Protein AF-A0ABD0PIH8-F1 (afdb_monomer_lite)

Foldseek 3Di:
DDDPPPCPVLQLVVVVVVVLCVQLVVVPDPDPVSSVVSSVVVVVVPDVVSVVVNVVVVVVVVVVVD

Structure (mmCIF, N/CA/C/O backbone):
data_AF-A0ABD0PIH8-F1
#
_entry.id   AF-A0ABD0PIH8-F1
#
loop_
_atom_site.group_PDB
_atom_site.id
_atom_site.type_symbol
_atom_site.label_atom_id
_atom_site.label_alt_id
_atom_site.label_comp_id
_atom_site.label_asym_id
_atom_site.label_entity_id
_atom_site.label_seq_id
_atom_site.pdbx_PDB_ins_code
_atom_site.Cartn_x
_atom_site.Cartn_y
_atom_site.Cartn_z
_atom_site.occupancy
_atom_site.B_iso_or_equiv
_atom_site.auth_seq_id
_atom_site.auth_comp_id
_atom_site.auth_asym_id
_atom_site.auth_atom_id
_atom_site.pdbx_PDB_model_num
ATOM 1 N N . MET A 1 1 ? 23.163 -6.732 -1.838 1.00 45.81 1 MET A N 1
ATOM 2 C CA . MET A 1 1 ? 23.459 -5.657 -2.808 1.00 45.81 1 MET A CA 1
ATOM 3 C C . MET A 1 1 ? 22.748 -4.410 -2.334 1.00 45.81 1 MET A C 1
ATOM 5 O O . MET A 1 1 ? 21.525 -4.399 -2.294 1.00 45.81 1 MET A O 1
ATOM 9 N N . SER A 1 2 ? 23.519 -3.439 -1.852 1.00 47.12 2 SER A N 1
ATOM 10 C CA . SER A 1 2 ? 23.000 -2.203 -1.271 1.00 47.12 2 SER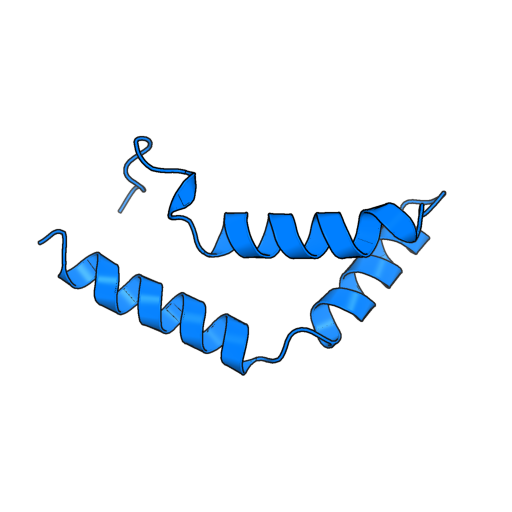 A CA 1
ATOM 11 C C . SER A 1 2 ? 22.470 -1.290 -2.373 1.00 47.12 2 SER A C 1
ATOM 13 O O . SER A 1 2 ? 23.102 -1.148 -3.418 1.00 47.12 2 SER A O 1
ATOM 15 N N . TRP A 1 3 ? 21.296 -0.711 -2.134 1.00 56.56 3 TRP A N 1
ATOM 16 C CA . TRP A 1 3 ? 20.661 0.288 -2.990 1.00 56.56 3 TRP A CA 1
ATOM 17 C C . TRP A 1 3 ? 21.636 1.431 -3.318 1.00 56.56 3 TRP A C 1
ATOM 19 O O . TRP A 1 3 ? 22.349 1.877 -2.415 1.00 56.56 3 TRP A O 1
ATOM 29 N N . PRO A 1 4 ? 21.675 1.955 -4.554 1.00 50.56 4 PRO A N 1
ATOM 30 C CA . PRO A 1 4 ? 22.376 3.201 -4.801 1.00 50.56 4 PRO A CA 1
ATOM 31 C C . PRO A 1 4 ? 21.578 4.330 -4.140 1.00 50.56 4 PRO A C 1
ATOM 33 O O . PRO A 1 4 ? 20.500 4.696 -4.601 1.00 50.56 4 PRO A O 1
ATOM 36 N N . SER A 1 5 ? 22.116 4.917 -3.069 1.00 52.31 5 SER A N 1
ATOM 37 C CA . SER A 1 5 ? 21.532 6.032 -2.295 1.00 52.31 5 SER A CA 1
ATOM 38 C C . SER A 1 5 ? 21.225 7.30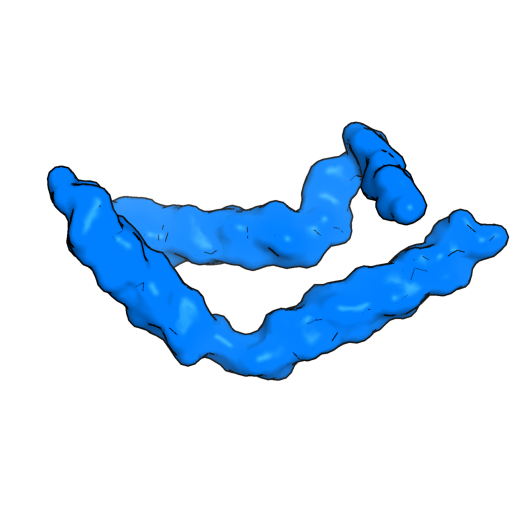5 -3.110 1.00 52.31 5 SER A C 1
ATOM 40 O O . SER A 1 5 ? 20.855 8.329 -2.549 1.00 52.31 5 SER A O 1
ATOM 42 N N . GLN A 1 6 ? 21.413 7.264 -4.428 1.00 54.44 6 GLN A N 1
ATOM 43 C CA . GLN A 1 6 ? 21.302 8.369 -5.375 1.00 54.44 6 GLN A CA 1
ATOM 44 C C . GLN A 1 6 ? 19.914 8.479 -6.029 1.00 54.44 6 GLN A C 1
ATOM 46 O O . GLN A 1 6 ? 19.682 9.417 -6.785 1.00 54.44 6 GLN A O 1
ATOM 51 N N . SER A 1 7 ? 18.981 7.547 -5.788 1.00 52.88 7 SER A N 1
ATO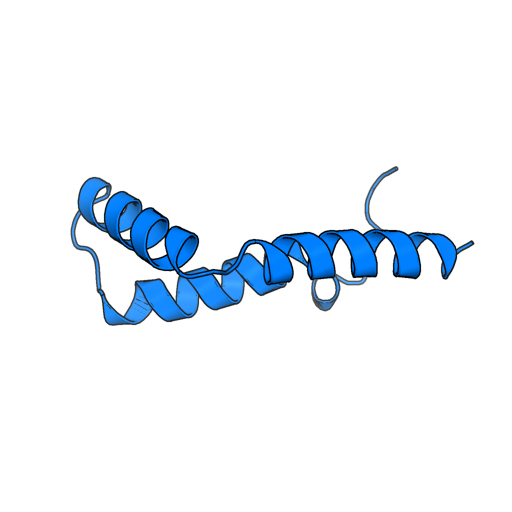M 52 C CA . SER A 1 7 ? 17.618 7.639 -6.346 1.00 52.88 7 SER A CA 1
ATOM 53 C C . SER A 1 7 ? 16.544 7.084 -5.400 1.00 52.88 7 SER A C 1
ATOM 55 O O . SER A 1 7 ? 16.004 6.007 -5.657 1.00 52.88 7 SER A O 1
ATOM 57 N N . PRO A 1 8 ? 16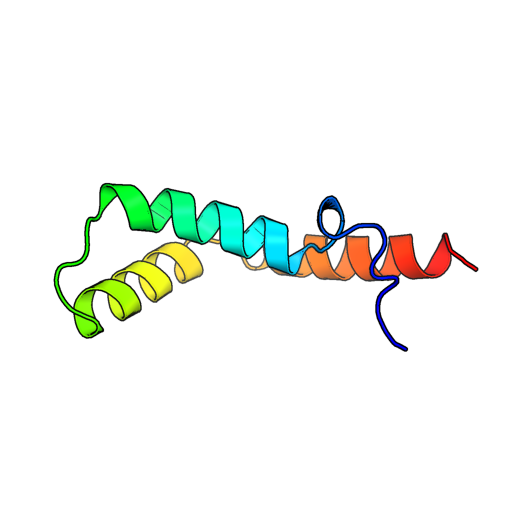.223 7.787 -4.299 1.00 53.81 8 PRO A N 1
ATOM 58 C CA . PRO A 1 8 ? 15.089 7.434 -3.435 1.00 53.81 8 PRO A CA 1
ATOM 59 C C . PRO A 1 8 ? 13.746 7.437 -4.195 1.00 53.81 8 PRO A C 1
ATOM 61 O O . PRO A 1 8 ? 12.922 6.551 -3.988 1.00 53.81 8 PRO A O 1
ATOM 64 N N . ASP A 1 9 ? 13.583 8.315 -5.195 1.00 54.00 9 ASP A N 1
ATOM 65 C CA . ASP A 1 9 ? 12.405 8.373 -6.082 1.00 54.00 9 ASP A CA 1
ATOM 66 C C . ASP A 1 9 ? 12.132 7.095 -6.895 1.00 54.00 9 ASP A C 1
ATOM 68 O O . ASP A 1 9 ? 11.049 6.929 -7.453 1.00 54.00 9 ASP A O 1
ATOM 72 N N . LEU A 1 10 ? 13.101 6.181 -6.993 1.00 55.75 10 LEU A N 1
ATOM 73 C CA . LEU A 1 10 ? 12.949 4.933 -7.742 1.00 55.75 10 LEU A CA 1
ATOM 74 C C . LEU A 1 10 ? 12.644 3.729 -6.854 1.00 55.75 10 LEU A C 1
ATOM 76 O O . LEU A 1 10 ? 12.517 2.624 -7.385 1.00 55.75 10 LEU A O 1
ATOM 80 N N . ASN A 1 11 ? 12.528 3.900 -5.533 1.00 65.44 11 ASN A N 1
ATOM 81 C CA . ASN A 1 11 ? 12.229 2.777 -4.661 1.00 65.44 11 ASN A CA 1
ATOM 82 C C . ASN A 1 11 ? 10.726 2.453 -4.710 1.00 65.44 11 ASN A C 1
ATOM 84 O O . ASN A 1 11 ? 9.912 3.222 -4.190 1.00 65.44 11 ASN A O 1
ATOM 88 N N . PRO A 1 12 ? 10.324 1.302 -5.284 1.00 65.06 12 PRO A N 1
ATOM 89 C CA . PRO A 1 12 ? 8.918 0.915 -5.353 1.00 65.06 12 PRO A CA 1
ATOM 90 C C . PRO A 1 12 ? 8.249 0.852 -3.973 1.00 65.06 12 PRO A C 1
ATOM 92 O O . PRO A 1 12 ? 7.049 1.091 -3.863 1.00 65.06 12 PRO A O 1
ATOM 95 N N . ILE A 1 13 ? 9.026 0.568 -2.922 1.00 69.62 13 ILE A N 1
ATOM 96 C CA . ILE A 1 13 ? 8.549 0.540 -1.536 1.00 69.62 13 ILE A CA 1
ATOM 97 C C . ILE A 1 13 ? 8.237 1.953 -1.031 1.00 69.62 13 ILE A C 1
ATOM 99 O O . ILE A 1 13 ? 7.225 2.140 -0.362 1.00 69.62 13 ILE A O 1
ATOM 103 N N . GLU A 1 14 ? 9.055 2.956 -1.366 1.00 73.06 14 GLU A N 1
ATOM 104 C CA . GLU A 1 14 ? 8.792 4.346 -0.965 1.00 73.06 14 GLU A CA 1
ATOM 105 C C . GLU A 1 14 ? 7.576 4.917 -1.686 1.00 73.06 14 GLU A C 1
ATOM 107 O O . GLU A 1 14 ? 6.756 5.594 -1.066 1.00 73.06 14 GLU A O 1
ATOM 112 N N . ASN A 1 15 ? 7.404 4.583 -2.966 1.00 73.88 15 ASN A N 1
ATOM 113 C CA . ASN A 1 15 ? 6.229 5.005 -3.717 1.00 73.88 15 ASN A CA 1
ATOM 114 C C . ASN A 1 15 ? 4.942 4.407 -3.128 1.00 73.88 15 ASN A C 1
ATOM 116 O O . ASN A 1 15 ? 3.938 5.101 -3.011 1.00 73.88 15 ASN A O 1
ATOM 120 N N . LEU A 1 16 ? 4.986 3.147 -2.686 1.00 76.50 16 LEU A N 1
ATOM 121 C CA . LEU A 1 16 ? 3.845 2.503 -2.037 1.00 76.50 16 LEU A CA 1
ATOM 122 C C . LEU A 1 16 ? 3.571 3.074 -0.639 1.00 76.50 16 LEU A C 1
ATOM 124 O O . LEU A 1 16 ? 2.420 3.285 -0.267 1.00 76.50 16 LEU A O 1
ATOM 128 N N . TRP A 1 17 ? 4.627 3.400 0.111 1.00 78.25 17 TRP A N 1
ATOM 129 C CA . TRP A 1 17 ? 4.506 4.111 1.384 1.00 78.25 17 TRP A CA 1
ATOM 130 C C . TRP A 1 17 ? 3.896 5.503 1.215 1.00 78.25 17 TRP A C 1
ATOM 132 O O . TRP A 1 17 ? 3.137 5.956 2.070 1.00 78.25 17 TRP A O 1
ATOM 142 N N . ARG A 1 18 ? 4.222 6.199 0.125 1.00 80.81 18 ARG A N 1
ATOM 143 C CA . ARG A 1 18 ? 3.654 7.512 -0.182 1.00 80.81 18 ARG A CA 1
ATOM 144 C C . ARG A 1 18 ? 2.152 7.418 -0.444 1.00 80.81 18 ARG A C 1
ATOM 146 O O . ARG A 1 18 ? 1.408 8.181 0.161 1.00 80.81 18 ARG A O 1
ATOM 153 N N . GLU A 1 19 ? 1.720 6.450 -1.250 1.00 78.50 19 GLU A N 1
ATOM 154 C CA . GLU A 1 19 ? 0.295 6.182 -1.500 1.00 78.50 19 GLU A CA 1
ATOM 155 C C . GLU A 1 19 ? -0.446 5.824 -0.204 1.00 78.50 19 GLU A C 1
ATOM 157 O O . GLU A 1 19 ? -1.481 6.408 0.106 1.00 78.50 19 GLU A O 1
ATOM 162 N N . LEU A 1 20 ? 0.132 4.944 0.620 1.00 81.94 20 LEU A N 1
ATOM 163 C CA . LEU A 1 20 ? -0.453 4.557 1.905 1.00 81.94 20 LEU A CA 1
ATOM 164 C C . LEU A 1 20 ? -0.602 5.758 2.850 1.00 81.94 20 LEU A C 1
ATOM 166 O O . LEU A 1 20 ? -1.649 5.941 3.465 1.00 81.94 20 LEU A O 1
ATOM 170 N N . LYS A 1 21 ? 0.412 6.631 2.925 1.00 81.19 21 LYS A N 1
ATOM 171 C CA . LYS A 1 21 ? 0.342 7.878 3.704 1.00 81.19 21 LYS A CA 1
ATOM 172 C C . LYS A 1 21 ? -0.744 8.821 3.191 1.00 81.19 21 LYS A C 1
ATOM 174 O O . LYS A 1 21 ? -1.413 9.441 4.011 1.00 81.19 21 LYS A O 1
ATOM 179 N N . LEU A 1 22 ? -0.930 8.932 1.874 1.00 83.69 22 LEU A N 1
ATOM 180 C CA . LEU A 1 22 ? -1.983 9.762 1.279 1.00 83.69 22 LEU A CA 1
ATOM 181 C C . LEU A 1 22 ? -3.386 9.226 1.583 1.00 83.69 22 LEU A C 1
ATOM 183 O O . LEU A 1 22 ? -4.286 10.025 1.815 1.00 83.69 22 LEU A O 1
ATOM 187 N N . CYS A 1 23 ? -3.564 7.907 1.635 1.00 81.19 23 CYS A N 1
ATOM 188 C CA . CYS A 1 23 ? -4.823 7.270 2.023 1.00 81.19 23 CYS A CA 1
ATOM 189 C C . CYS A 1 23 ? -5.124 7.378 3.526 1.00 81.19 23 CYS A C 1
ATOM 191 O O . CYS A 1 23 ? -6.271 7.576 3.924 1.00 81.19 23 CYS A O 1
ATOM 193 N N . VAL A 1 24 ? -4.095 7.276 4.370 1.00 82.75 24 VAL A N 1
ATOM 194 C CA . VAL A 1 24 ? -4.225 7.351 5.834 1.00 82.75 24 VAL A CA 1
ATOM 195 C C . VAL A 1 24 ? -4.402 8.798 6.320 1.00 82.75 24 VAL A C 1
ATOM 197 O O . VAL A 1 24 ? -5.141 9.037 7.274 1.00 82.75 24 VAL A O 1
ATOM 200 N N . ALA A 1 25 ? -3.774 9.780 5.661 1.00 81.94 25 ALA A N 1
ATOM 201 C CA . ALA A 1 25 ? -3.855 11.201 6.017 1.00 81.94 25 ALA A CA 1
ATOM 202 C C . ALA A 1 25 ? -5.292 11.749 6.190 1.00 81.94 25 ALA A C 1
ATOM 204 O O . ALA A 1 25 ? -5.547 12.385 7.214 1.00 81.94 25 ALA A O 1
ATOM 205 N N . PRO A 1 26 ? -6.250 11.513 5.270 1.00 82.75 26 PRO A N 1
ATOM 206 C CA . PRO A 1 26 ? -7.623 11.987 5.432 1.00 82.75 26 PRO A CA 1
ATOM 207 C C . PRO A 1 26 ? -8.396 11.262 6.540 1.00 82.75 26 PRO A C 1
ATOM 209 O O . PRO A 1 26 ? -9.355 11.831 7.055 1.00 82.75 26 PRO A O 1
ATOM 212 N N . GLN A 1 27 ? -7.994 10.047 6.937 1.00 79.88 27 GLN A N 1
ATOM 213 C CA . GLN A 1 27 ? -8.671 9.313 8.013 1.00 79.88 27 GLN A CA 1
ATOM 214 C C . GLN A 1 27 ? -8.341 9.854 9.411 1.00 79.88 27 GLN A C 1
ATOM 216 O O . GLN A 1 27 ? -9.081 9.568 10.344 1.00 79.88 27 GLN A O 1
ATOM 221 N N . GLN A 1 28 ? -7.277 10.660 9.554 1.00 77.12 28 GLN A N 1
ATOM 222 C CA . GLN A 1 28 ? -6.846 11.277 10.820 1.00 77.12 28 GLN A CA 1
ATOM 223 C C . GLN A 1 28 ? -6.986 10.349 12.045 1.00 77.12 28 GLN A C 1
ATOM 225 O O . GLN A 1 28 ? -7.677 10.688 13.011 1.00 77.12 28 GLN A O 1
ATOM 230 N N . PRO A 1 29 ? -6.339 9.174 12.030 1.00 75.81 29 PRO A N 1
ATOM 231 C CA . PRO A 1 29 ? -6.433 8.244 13.142 1.00 75.81 29 PRO A CA 1
ATOM 232 C C . PRO A 1 29 ? -5.870 8.882 14.415 1.00 75.81 29 PRO A C 1
ATOM 234 O O . PRO A 1 29 ? -4.715 9.304 14.468 1.00 75.81 29 PRO A O 1
ATOM 237 N N . GLN A 1 30 ? -6.698 8.953 15.457 1.00 80.81 30 GLN A N 1
ATOM 238 C CA . GLN A 1 30 ? -6.334 9.565 16.741 1.00 80.81 30 GLN A CA 1
ATOM 239 C C . GLN A 1 30 ? -5.546 8.624 17.661 1.00 80.81 30 GLN A C 1
ATOM 241 O O . GLN A 1 30 ? -4.961 9.067 18.646 1.00 80.81 30 GLN A O 1
ATOM 246 N N . ASN A 1 31 ? -5.526 7.326 17.351 1.00 85.44 31 ASN A N 1
ATOM 247 C CA . ASN A 1 31 ? -4.878 6.292 18.151 1.00 85.44 31 ASN A CA 1
ATOM 248 C C . ASN A 1 31 ? -4.014 5.397 17.263 1.00 85.44 31 ASN A C 1
ATOM 250 O O . ASN A 1 31 ? -4.354 5.157 16.106 1.00 85.44 31 ASN A O 1
ATOM 254 N N . MET A 1 32 ? -2.945 4.828 17.829 1.00 84.44 32 MET A N 1
ATOM 255 C CA . MET A 1 32 ? -2.086 3.875 17.108 1.00 84.44 32 MET A CA 1
ATOM 256 C C . MET A 1 32 ? -2.874 2.677 16.564 1.00 84.44 32 MET A C 1
ATOM 258 O O . MET A 1 32 ? -2.619 2.235 15.452 1.00 84.44 32 MET A O 1
ATOM 262 N N . ASN A 1 33 ? -3.870 2.201 17.313 1.00 85.44 33 ASN A N 1
ATOM 263 C CA . ASN A 1 33 ? -4.708 1.076 16.901 1.00 85.44 33 ASN A CA 1
ATOM 264 C C . ASN A 1 33 ? -5.599 1.415 15.692 1.00 85.44 33 ASN A C 1
ATOM 266 O O . ASN A 1 33 ? -5.847 0.572 14.836 1.00 85.44 33 ASN A O 1
ATOM 270 N N . ASP A 1 34 ? -6.062 2.664 15.620 1.00 83.44 34 ASP A N 1
ATOM 271 C CA . ASP A 1 34 ? -6.883 3.172 14.519 1.00 83.44 34 ASP A CA 1
ATOM 272 C C . ASP A 1 34 ? -6.021 3.372 13.267 1.00 83.44 34 ASP A C 1
ATOM 274 O O . ASP A 1 34 ? -6.380 2.929 12.181 1.00 83.44 34 ASP A O 1
ATOM 278 N N . LEU A 1 35 ? -4.811 3.917 13.454 1.00 84.94 35 LEU A N 1
ATOM 279 C CA . LEU A 1 35 ? -3.802 4.041 12.404 1.00 84.94 35 LEU A CA 1
ATOM 280 C C . LEU A 1 35 ? -3.479 2.671 11.811 1.00 84.94 35 LEU A C 1
ATOM 282 O O . LEU A 1 35 ? -3.501 2.528 10.596 1.00 84.94 35 LEU A O 1
ATOM 286 N N . GLU A 1 36 ? -3.194 1.674 12.652 1.00 84.50 36 GLU A N 1
ATOM 287 C CA . GLU A 1 36 ? -2.843 0.325 12.209 1.00 84.50 36 GLU A CA 1
ATOM 288 C C . GLU A 1 36 ? -3.990 -0.323 11.428 1.00 84.50 36 GLU A C 1
ATOM 290 O O . GLU A 1 36 ? -3.771 -0.873 10.347 1.00 84.50 36 GLU A O 1
ATOM 295 N N . LYS A 1 37 ? -5.225 -0.180 11.920 1.00 85.38 37 LYS A N 1
ATOM 296 C CA . LYS A 1 37 ? -6.418 -0.707 11.261 1.00 85.38 37 LYS A CA 1
ATOM 297 C C . LYS A 1 37 ? -6.666 -0.049 9.905 1.00 85.38 37 LYS A C 1
ATOM 299 O O . LYS A 1 37 ? -6.796 -0.763 8.914 1.00 85.38 37 LYS A O 1
ATOM 304 N N . THR A 1 38 ? -6.647 1.282 9.829 1.00 85.25 38 THR A N 1
ATOM 305 C CA . THR A 1 38 ? -6.756 2.011 8.559 1.00 85.25 38 THR A CA 1
ATOM 306 C C . THR A 1 38 ? -5.636 1.615 7.603 1.00 85.25 38 THR A C 1
ATOM 308 O O . THR A 1 38 ? -5.888 1.388 6.424 1.00 85.25 38 THR A O 1
ATOM 311 N N . CYS A 1 39 ? -4.403 1.481 8.098 1.00 83.25 39 CYS A N 1
ATOM 312 C CA . CYS A 1 39 ? -3.271 1.038 7.290 1.00 83.25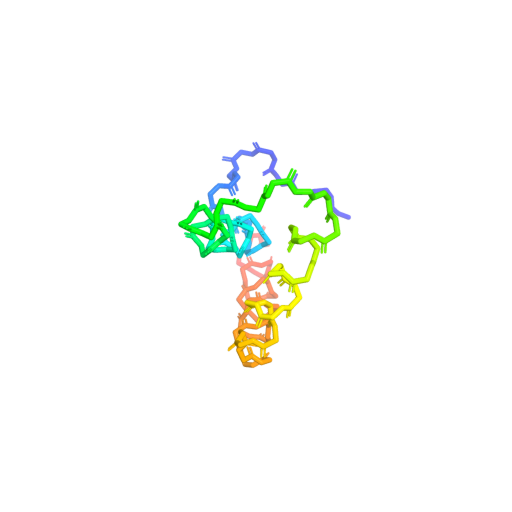 39 CYS A CA 1
ATOM 313 C C . CYS A 1 39 ? -3.535 -0.346 6.689 1.00 83.25 39 CYS A C 1
ATOM 315 O O . CYS A 1 39 ? -3.335 -0.534 5.495 1.00 83.25 39 CYS A O 1
ATOM 317 N N . MET A 1 40 ? -4.013 -1.303 7.491 1.00 83.06 40 MET A N 1
ATOM 318 C CA . MET A 1 40 ? -4.344 -2.650 7.019 1.00 83.06 40 MET A CA 1
ATOM 319 C C . MET A 1 40 ? -5.518 -2.659 6.037 1.00 83.06 40 MET A C 1
ATOM 321 O O . MET A 1 40 ? -5.464 -3.388 5.050 1.00 83.06 40 MET A O 1
ATOM 325 N N . GLU A 1 41 ? -6.562 -1.861 6.272 1.00 84.81 41 GLU A N 1
ATOM 326 C CA . GLU A 1 41 ? -7.713 -1.757 5.368 1.00 84.81 41 GLU A CA 1
ATOM 327 C C . GLU A 1 41 ? -7.319 -1.157 4.015 1.00 84.81 41 GLU A C 1
ATOM 329 O O . GLU A 1 41 ? -7.663 -1.707 2.969 1.00 84.81 41 GLU A O 1
ATOM 334 N N . GLU A 1 42 ? -6.554 -0.065 4.017 1.00 83.62 42 GLU A N 1
ATOM 335 C CA . GLU A 1 42 ? -6.046 0.553 2.792 1.00 83.62 42 GLU A CA 1
ATOM 336 C C . GLU A 1 42 ? -5.036 -0.361 2.092 1.00 83.62 42 GLU A C 1
ATOM 338 O O . GLU A 1 42 ? -5.091 -0.522 0.875 1.00 83.62 42 GLU A O 1
ATOM 343 N N . TRP A 1 43 ? -4.178 -1.051 2.846 1.00 81.25 43 TRP A N 1
ATOM 344 C CA . TRP A 1 43 ? -3.254 -2.043 2.301 1.00 81.25 43 TRP A CA 1
ATOM 345 C C . TRP A 1 43 ? -3.979 -3.226 1.654 1.00 81.25 43 TRP A C 1
ATOM 347 O O . TRP A 1 43 ? -3.593 -3.666 0.574 1.00 81.25 43 TRP A O 1
ATOM 357 N N . ALA A 1 44 ? -5.055 -3.725 2.266 1.00 82.69 44 ALA A N 1
ATOM 358 C CA . ALA A 1 44 ? -5.862 -4.812 1.716 1.00 82.69 44 ALA A CA 1
ATOM 359 C C . ALA A 1 44 ? -6.588 -4.413 0.420 1.00 82.69 44 ALA A C 1
ATOM 361 O O . ALA A 1 44 ? -6.869 -5.273 -0.416 1.00 82.69 44 ALA A O 1
ATOM 362 N N . LYS A 1 45 ? -6.867 -3.116 0.227 1.00 81.81 45 LYS A N 1
ATOM 363 C CA . LYS A 1 45 ? -7.410 -2.583 -1.031 1.00 81.81 45 LYS A CA 1
ATOM 364 C C . LYS A 1 45 ? -6.368 -2.528 -2.145 1.00 81.81 45 LYS A C 1
ATOM 366 O O . LYS A 1 45 ? -6.758 -2.536 -3.312 1.00 81.81 45 LYS A O 1
ATOM 371 N N . ILE A 1 46 ? -5.070 -2.490 -1.825 1.00 77.19 46 ILE A N 1
ATOM 372 C CA . ILE A 1 46 ? -4.004 -2.528 -2.830 1.00 77.19 46 ILE A CA 1
ATOM 373 C C . ILE A 1 46 ? -3.977 -3.938 -3.438 1.00 77.19 46 ILE A C 1
ATOM 375 O O . ILE A 1 46 ? -3.659 -4.910 -2.748 1.00 77.19 46 ILE A O 1
ATOM 379 N N . PRO A 1 47 ? -4.281 -4.097 -4.739 1.00 78.88 47 PRO A N 1
ATOM 380 C CA . PRO A 1 47 ? -4.301 -5.418 -5.337 1.00 78.88 47 PRO A CA 1
ATOM 381 C C . PRO A 1 47 ? -2.894 -6.016 -5.338 1.00 78.88 47 PRO A C 1
ATOM 383 O O . PRO A 1 47 ? -1.917 -5.338 -5.658 1.00 78.88 47 PRO A O 1
ATOM 386 N N . ALA A 1 48 ? -2.789 -7.325 -5.092 1.00 73.62 48 ALA A N 1
ATOM 387 C CA . ALA A 1 48 ? -1.515 -8.050 -5.144 1.00 73.62 48 ALA A CA 1
ATOM 388 C C . ALA A 1 48 ? -0.784 -7.883 -6.493 1.00 73.62 48 ALA A C 1
ATOM 390 O O . ALA A 1 48 ? 0.438 -7.996 -6.559 1.00 73.62 48 ALA A O 1
ATOM 391 N N . ALA A 1 49 ? -1.519 -7.555 -7.562 1.00 73.56 49 ALA A N 1
ATOM 392 C CA . ALA A 1 49 ? -0.968 -7.190 -8.862 1.00 73.56 49 ALA A CA 1
ATOM 393 C C . ALA A 1 49 ? -0.078 -5.934 -8.816 1.00 73.56 49 ALA A C 1
ATOM 395 O O . ALA A 1 49 ? 0.916 -5.887 -9.534 1.00 73.56 49 ALA A O 1
ATOM 396 N N . VAL A 1 50 ? -0.377 -4.948 -7.963 1.00 71.75 50 VAL A N 1
ATOM 397 C CA . VAL A 1 50 ? 0.469 -3.761 -7.749 1.00 71.75 50 VAL A CA 1
ATOM 398 C C . VAL A 1 50 ? 1.781 -4.180 -7.093 1.00 71.75 50 VAL A C 1
ATOM 400 O O . VAL A 1 50 ? 2.846 -3.874 -7.626 1.00 71.75 50 VAL A O 1
ATOM 403 N N . CYS A 1 51 ? 1.725 -4.986 -6.028 1.00 70.06 51 CYS A N 1
ATOM 404 C CA . CYS A 1 51 ? 2.916 -5.555 -5.386 1.00 70.06 51 CYS A CA 1
ATOM 405 C C . CYS A 1 51 ? 3.749 -6.402 -6.364 1.00 70.06 51 CYS A C 1
ATOM 407 O O . CYS A 1 51 ? 4.964 -6.232 -6.46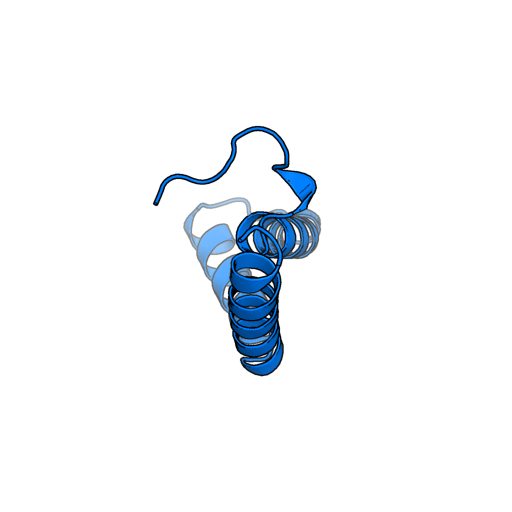4 1.00 70.06 51 CYS A O 1
ATOM 409 N N . ALA A 1 52 ? 3.103 -7.264 -7.151 1.00 71.00 52 ALA A N 1
ATOM 410 C CA . ALA A 1 52 ? 3.768 -8.087 -8.156 1.00 71.00 52 ALA A CA 1
ATOM 411 C C . ALA A 1 52 ? 4.395 -7.241 -9.274 1.00 71.00 52 ALA A C 1
ATOM 413 O O . ALA A 1 52 ? 5.513 -7.520 -9.704 1.00 71.00 52 ALA A O 1
ATOM 414 N N . ASN A 1 53 ? 3.719 -6.184 -9.731 1.00 70.88 53 ASN A N 1
ATOM 415 C CA . ASN A 1 53 ? 4.244 -5.287 -10.754 1.00 70.88 53 ASN A CA 1
ATOM 416 C C . ASN A 1 53 ? 5.430 -4.464 -10.233 1.00 70.88 53 ASN A C 1
ATOM 418 O O . ASN A 1 53 ? 6.361 -4.199 -10.990 1.00 70.88 53 ASN A O 1
ATOM 422 N N . LEU A 1 54 ? 5.447 -4.116 -8.946 1.00 67.69 54 LEU A N 1
ATOM 423 C CA . LEU A 1 54 ? 6.571 -3.443 -8.294 1.00 67.69 54 LEU A CA 1
ATOM 424 C C . LEU A 1 54 ? 7.793 -4.354 -8.184 1.00 67.69 54 LEU A C 1
ATOM 426 O O . LEU A 1 54 ? 8.884 -3.950 -8.578 1.00 67.69 54 LEU A O 1
ATOM 430 N N . VAL A 1 55 ? 7.610 -5.608 -7.760 1.00 66.12 55 VAL A N 1
ATOM 431 C CA . VAL A 1 55 ? 8.685 -6.619 -7.735 1.00 66.12 55 VAL A CA 1
ATOM 432 C C . VAL A 1 55 ? 9.176 -6.946 -9.154 1.00 66.12 55 VAL A C 1
ATOM 434 O O . VAL A 1 55 ? 10.375 -7.116 -9.392 1.00 66.12 55 VAL A O 1
ATOM 437 N N . LYS A 1 56 ? 8.269 -6.983 -10.137 1.00 67.38 56 LYS A N 1
ATOM 438 C CA . LYS A 1 56 ? 8.602 -7.213 -11.550 1.00 67.38 56 LYS A CA 1
ATOM 439 C C . LYS A 1 56 ? 9.354 -6.035 -12.172 1.00 67.38 56 LYS A C 1
ATOM 441 O O . LYS A 1 56 ? 10.294 -6.244 -12.932 1.00 67.38 56 LYS A O 1
ATOM 446 N N . ASN A 1 57 ? 8.980 -4.797 -11.852 1.00 64.00 57 ASN A N 1
ATOM 447 C CA . ASN A 1 57 ? 9.723 -3.611 -12.286 1.00 64.00 57 ASN A CA 1
ATOM 448 C C . ASN A 1 57 ? 11.075 -3.505 -11.576 1.00 64.00 57 ASN A C 1
ATOM 450 O O . ASN A 1 57 ? 12.056 -3.143 -12.217 1.00 64.00 57 ASN A O 1
ATOM 454 N N . TYR A 1 58 ? 11.148 -3.882 -10.298 1.00 63.56 58 TYR A N 1
ATOM 455 C CA . TYR A 1 58 ? 12.398 -3.977 -9.546 1.00 63.56 58 TYR A CA 1
ATOM 456 C C . TYR A 1 58 ? 13.386 -4.942 -10.210 1.00 63.56 58 TYR A C 1
ATOM 458 O O . TYR A 1 58 ? 14.514 -4.560 -10.507 1.00 63.56 58 TYR A O 1
ATOM 466 N N . SER A 1 59 ? 12.938 -6.160 -10.530 1.00 59.16 59 SER A N 1
ATOM 467 C CA . SER A 1 59 ? 13.761 -7.158 -11.226 1.00 59.16 59 SER A CA 1
ATOM 468 C C . SER A 1 59 ? 14.187 -6.687 -12.618 1.00 59.16 59 SER A C 1
ATOM 470 O O . SER A 1 59 ? 15.366 -6.777 -12.944 1.00 59.16 59 SER A O 1
ATOM 472 N N . LYS A 1 60 ? 13.278 -6.093 -13.404 1.00 61.94 60 LYS A N 1
ATOM 473 C CA . LYS A 1 60 ? 13.609 -5.535 -14.728 1.00 61.94 60 LYS A CA 1
ATOM 474 C C . LYS A 1 60 ? 14.644 -4.411 -14.655 1.00 61.94 60 LYS A C 1
ATOM 476 O O . LYS A 1 60 ? 15.541 -4.358 -15.494 1.00 61.94 60 LYS A O 1
ATOM 481 N N . ARG A 1 61 ? 14.517 -3.514 -13.672 1.00 59.59 61 ARG A N 1
ATOM 482 C CA . ARG A 1 61 ? 15.423 -2.373 -13.504 1.00 59.59 61 ARG A CA 1
ATOM 483 C C . ARG A 1 61 ? 16.774 -2.787 -12.940 1.00 59.59 61 ARG A C 1
ATOM 485 O O . ARG A 1 61 ? 17.758 -2.252 -13.419 1.00 59.59 61 ARG A O 1
ATOM 492 N N . LEU A 1 62 ? 16.843 -3.784 -12.054 1.00 53.88 62 LEU A N 1
ATOM 493 C CA . LEU A 1 62 ? 18.104 -4.404 -11.618 1.00 53.88 62 LEU A CA 1
ATOM 494 C C . LEU A 1 62 ? 18.939 -4.918 -12.796 1.00 53.88 62 LEU A C 1
ATOM 496 O O . LEU A 1 62 ? 20.130 -4.645 -12.855 1.00 53.88 62 LEU A O 1
ATOM 500 N N . THR A 1 63 ? 18.314 -5.593 -13.764 1.00 53.69 63 THR A N 1
ATOM 501 C CA . THR A 1 63 ? 18.998 -6.031 -14.997 1.00 53.69 63 THR A CA 1
ATOM 502 C C . THR A 1 63 ? 19.417 -4.892 -15.923 1.00 53.69 63 THR A C 1
ATOM 504 O O . THR A 1 63 ? 20.211 -5.126 -16.820 1.00 53.69 63 THR A O 1
ATOM 507 N N . SER A 1 64 ? 18.877 -3.683 -15.746 1.00 52.25 64 SER A N 1
ATOM 508 C CA . SER A 1 64 ? 19.190 -2.522 -16.588 1.00 52.25 64 SER A CA 1
ATOM 509 C C . SER A 1 64 ? 20.337 -1.665 -16.040 1.00 52.25 64 SER A C 1
ATOM 511 O O . SER A 1 64 ? 20.730 -0.715 -16.711 1.00 52.25 64 SER A O 1
ATOM 513 N N . VAL A 1 65 ? 20.830 -1.953 -14.827 1.00 49.75 65 VAL A N 1
ATOM 514 C CA . VAL A 1 65 ? 21.991 -1.279 -14.203 1.00 49.75 65 VAL A CA 1
ATOM 515 C C . VAL A 1 65 ? 23.242 -2.178 -14.203 1.00 49.75 65 VAL A C 1
ATOM 517 O O . VAL A 1 65 ? 24.219 -1.877 -13.522 1.00 49.75 65 VAL A O 1
ATOM 520 N N . ILE A 1 66 ? 23.196 -3.293 -14.940 1.00 48.06 66 ILE A N 1
ATOM 521 C CA . ILE A 1 66 ? 24.345 -4.147 -15.280 1.00 48.06 66 ILE A CA 1
ATOM 522 C C . ILE A 1 66 ? 24.766 -3.780 -16.700 1.00 48.06 66 ILE A C 1
ATOM 524 O O . ILE A 1 66 ? 25.987 -3.648 -16.925 1.00 48.06 66 ILE A O 1
#

Sequence (66 aa):
MSWPSQSPDLNPIENLWRELKLCVAPQQPQNMNDLEKTCMEEWAKIPAAVCANLVKNYSKRLTSVI

Radius of gyration: 14.65 Å; chains: 1; bounding box: 33×20×35 Å

Organism: Cirrhinus mrigala (NCBI:txid683832)

pLDDT: mean 71.01, std 12.38, range [45.81, 85.44]

InterPro domains:
  IPR036397 Ribonuclease H superfamily [G3DSA:3.30.420.10] (1-66)

Secondary structure (DSSP, 8-state):
----TT-GGG-HHHHHHHHHHHHHGGG--SSHHHHHHHHHHHHHHS-HHHHHHHHHHHHHHHTT--